Protein AF-A0A6A4HSR9-F1 (afdb_monomer_lite)

Organism: NCBI:txid1447944

Structure (mmCIF, N/CA/C/O backbone):
data_AF-A0A6A4HSR9-F1
#
_entry.id   AF-A0A6A4HSR9-F1
#
loop_
_atom_site.group_PDB
_atom_site.id
_atom_site.type_symbol
_atom_site.label_atom_id
_atom_site.label_alt_id
_atom_site.label_comp_id
_atom_site.label_asym_id
_atom_site.label_entity_id
_atom_site.label_seq_id
_atom_site.pdbx_PDB_ins_code
_atom_site.Cartn_x
_atom_site.Cartn_y
_atom_site.Cartn_z
_atom_site.occupancy
_atom_site.B_iso_or_equiv
_atom_site.auth_seq_id
_atom_site.auth_comp_id
_atom_site.auth_asym_id
_atom_site.auth_atom_id
_atom_site.pdbx_PDB_model_num
ATOM 1 N N . MET A 1 1 ? -27.073 31.170 -5.976 1.00 37.59 1 MET A N 1
ATOM 2 C CA . MET A 1 1 ? -27.919 30.364 -5.068 1.00 37.59 1 MET A CA 1
ATOM 3 C C . MET A 1 1 ? -28.932 29.685 -5.975 1.00 37.59 1 MET A C 1
ATOM 5 O O . MET A 1 1 ? -29.494 30.383 -6.797 1.00 37.59 1 MET A O 1
ATOM 9 N N . ASP A 1 2 ? -29.122 28.380 -6.044 1.00 35.97 2 ASP A N 1
ATOM 10 C CA . ASP A 1 2 ? -28.911 27.299 -5.092 1.00 35.97 2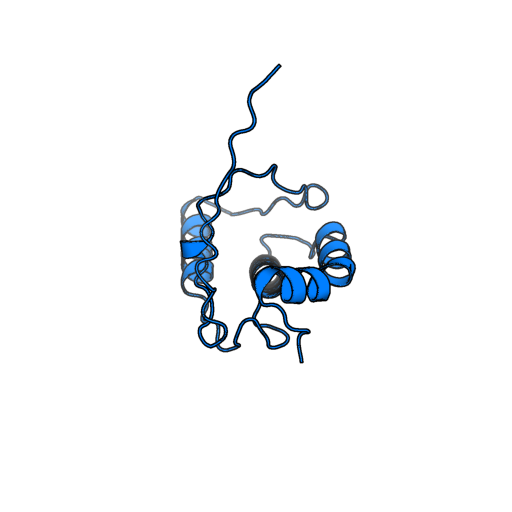 ASP A CA 1
ATOM 11 C C . ASP A 1 2 ? -28.750 26.007 -5.914 1.00 35.97 2 ASP A C 1
ATOM 13 O O . ASP A 1 2 ? -29.378 25.851 -6.962 1.00 35.97 2 ASP A O 1
ATOM 17 N N . GLY A 1 3 ? -27.871 25.109 -5.490 1.00 28.86 3 GLY A N 1
ATOM 18 C CA . GLY A 1 3 ? -27.502 23.918 -6.254 1.00 28.86 3 GLY A CA 1
ATOM 19 C C . GLY A 1 3 ? -27.163 22.750 -5.347 1.00 28.86 3 GLY A C 1
ATOM 20 O O . GLY A 1 3 ? -26.255 21.981 -5.653 1.00 28.86 3 GLY A O 1
ATOM 21 N N . SER A 1 4 ? -27.858 22.639 -4.214 1.00 39.12 4 SER A N 1
ATOM 22 C CA . SER A 1 4 ? -27.709 21.525 -3.280 1.00 39.12 4 SER A CA 1
ATOM 23 C C . SER A 1 4 ? -28.249 20.238 -3.907 1.00 39.12 4 SER A C 1
ATOM 25 O O . SER A 1 4 ? -29.403 19.854 -3.723 1.00 39.12 4 SER A O 1
ATOM 27 N N . ARG A 1 5 ? -27.404 19.545 -4.678 1.00 35.59 5 ARG A N 1
ATOM 28 C CA . ARG A 1 5 ? -27.646 18.147 -5.043 1.00 35.59 5 ARG A CA 1
ATOM 29 C C . ARG A 1 5 ? -27.387 17.304 -3.804 1.00 35.59 5 ARG A C 1
ATOM 31 O O . ARG A 1 5 ? -26.249 16.965 -3.495 1.00 35.59 5 ARG A O 1
ATOM 38 N N . ASN A 1 6 ? -28.466 16.983 -3.099 1.00 32.84 6 ASN A N 1
ATOM 39 C CA . ASN A 1 6 ? -28.483 15.950 -2.076 1.00 32.84 6 ASN A CA 1
ATOM 40 C C . ASN A 1 6 ? -28.072 14.618 -2.714 1.00 32.84 6 ASN A C 1
ATOM 42 O O . ASN A 1 6 ? -28.889 13.902 -3.293 1.00 32.84 6 ASN A O 1
ATOM 46 N N . PHE A 1 7 ? -26.787 14.282 -2.610 1.00 34.16 7 PHE A N 1
ATOM 47 C CA . PHE A 1 7 ? -26.318 12.923 -2.808 1.00 34.16 7 PHE A CA 1
ATOM 48 C C . PHE A 1 7 ? -26.859 12.088 -1.650 1.00 34.16 7 PHE A C 1
ATOM 50 O O . PHE A 1 7 ? -26.213 11.909 -0.619 1.00 34.16 7 PHE A O 1
ATOM 57 N N . HIS A 1 8 ? -28.065 11.549 -1.825 1.00 31.98 8 HIS A N 1
ATOM 58 C CA . HIS A 1 8 ? -28.471 10.345 -1.120 1.00 31.98 8 HIS A CA 1
ATOM 59 C C . HIS A 1 8 ? -27.564 9.212 -1.606 1.00 31.98 8 HIS A C 1
ATOM 61 O O . HIS A 1 8 ? -27.938 8.402 -2.455 1.00 31.98 8 HIS A O 1
ATOM 67 N N . ALA A 1 9 ? -26.345 9.158 -1.066 1.00 36.19 9 ALA A N 1
ATOM 68 C CA . ALA A 1 9 ? -25.603 7.921 -0.987 1.00 36.19 9 ALA A CA 1
ATOM 69 C C . ALA A 1 9 ? -26.521 6.968 -0.222 1.00 36.19 9 ALA A C 1
ATOM 71 O O . ALA A 1 9 ? -26.647 7.053 1.002 1.00 36.19 9 ALA A O 1
ATOM 72 N N . LYS A 1 10 ? -27.245 6.110 -0.955 1.00 34.03 10 LYS A N 1
ATOM 73 C CA . LYS A 1 10 ? -27.838 4.912 -0.375 1.00 34.03 10 LYS A CA 1
ATOM 74 C C . LYS A 1 10 ? -26.700 4.290 0.419 1.00 34.03 10 LYS A C 1
ATOM 76 O O . LYS A 1 10 ? -25.731 3.834 -0.185 1.00 34.03 10 LYS A O 1
ATOM 81 N N . LYS A 1 11 ? -26.794 4.332 1.751 1.00 41.31 11 LYS A N 1
ATOM 82 C CA . LYS A 1 11 ? -25.993 3.498 2.641 1.00 41.31 11 LYS A CA 1
ATOM 83 C C . LYS A 1 11 ? -26.372 2.062 2.288 1.00 41.31 11 LYS A C 1
ATOM 85 O O . LYS A 1 11 ? -27.204 1.457 2.953 1.00 41.31 11 LYS A O 1
ATOM 90 N N . GLN A 1 12 ? -25.855 1.541 1.175 1.00 41.56 12 GLN A N 1
ATOM 91 C CA . GLN A 1 12 ? -25.712 0.110 1.015 1.00 41.56 12 GLN A CA 1
ATOM 92 C C . GLN A 1 12 ? -24.836 -0.262 2.198 1.00 41.56 12 GLN A C 1
ATOM 94 O O . GLN A 1 12 ? -23.674 0.136 2.242 1.00 41.56 12 GLN A O 1
ATOM 99 N N . GLY A 1 13 ? -25.447 -0.852 3.226 1.00 42.53 13 GLY A N 1
ATOM 100 C CA . GLY A 1 13 ? -24.708 -1.337 4.375 1.00 42.53 13 GLY A CA 1
ATOM 101 C C . GLY A 1 13 ? -23.652 -2.275 3.824 1.00 42.53 13 GLY A C 1
ATOM 102 O O . GLY A 1 13 ? -23.994 -3.340 3.310 1.00 42.53 13 GLY A O 1
ATOM 103 N N . LEU A 1 14 ? -22.396 -1.829 3.823 1.00 54.19 14 LEU A N 1
ATOM 104 C CA . LEU A 1 14 ? -21.284 -2.666 3.413 1.00 54.19 14 LEU A CA 1
ATOM 105 C C . LEU A 1 14 ? -21.359 -3.907 4.294 1.00 54.19 14 LEU A C 1
ATOM 107 O O . LEU A 1 14 ? -21.483 -3.800 5.517 1.00 54.19 14 LEU A O 1
ATOM 111 N N . ASN A 1 15 ? -21.392 -5.080 3.668 1.00 58.72 15 ASN A N 1
ATOM 112 C CA . ASN A 1 15 ? -21.503 -6.319 4.411 1.00 58.72 15 ASN A CA 1
ATOM 113 C C . ASN A 1 15 ? -20.199 -6.524 5.186 1.00 58.72 15 ASN A C 1
ATOM 115 O O . ASN A 1 15 ? -19.203 -6.968 4.623 1.00 58.72 15 ASN A O 1
ATOM 119 N N . ILE A 1 16 ? -20.228 -6.211 6.481 1.00 56.72 16 ILE A N 1
ATOM 120 C CA . ILE A 1 16 ? -19.081 -6.297 7.392 1.00 56.72 16 ILE A CA 1
ATOM 121 C C . ILE A 1 16 ? -18.481 -7.708 7.490 1.00 56.72 16 ILE A C 1
ATOM 123 O O . ILE A 1 16 ? -17.368 -7.858 7.977 1.00 56.72 16 ILE A O 1
ATOM 127 N N . GLN A 1 17 ? -19.197 -8.738 7.025 1.00 58.44 17 GLN A N 1
ATOM 128 C CA . GLN A 1 17 ? -18.759 -10.133 7.060 1.00 58.44 17 GLN A CA 1
ATOM 129 C C . GLN A 1 17 ? -18.045 -10.580 5.778 1.00 58.44 17 GLN A C 1
ATOM 131 O O . GLN A 1 17 ? -17.538 -11.699 5.732 1.00 58.44 17 GLN A O 1
ATOM 136 N N . LYS A 1 18 ? -18.015 -9.756 4.720 1.00 59.41 18 LYS A N 1
ATOM 137 C CA . LYS A 1 18 ? -17.355 -10.104 3.455 1.00 59.41 18 LYS A CA 1
ATOM 138 C C . LYS A 1 18 ? -16.216 -9.128 3.145 1.00 59.41 18 LYS A C 1
ATOM 140 O O . LYS A 1 18 ? -16.422 -7.919 3.242 1.00 59.41 18 LYS A O 1
ATOM 145 N N . PRO A 1 19 ? -15.033 -9.626 2.744 1.00 59.97 19 PRO A N 1
ATOM 146 C CA . PRO A 1 19 ? -13.973 -8.778 2.214 1.00 59.97 19 PRO A CA 1
ATOM 147 C C . PRO A 1 19 ? -14.484 -8.018 0.987 1.00 59.97 19 PRO A C 1
ATOM 149 O O . PRO A 1 19 ? -15.104 -8.615 0.102 1.00 59.97 19 PRO A O 1
ATOM 152 N N . LEU A 1 20 ? -14.241 -6.709 0.931 1.00 56.16 20 LEU A N 1
ATOM 153 C CA . LEU A 1 20 ? -14.593 -5.906 -0.239 1.00 56.16 20 LEU A CA 1
ATOM 154 C C . LEU A 1 20 ? -13.607 -6.171 -1.368 1.00 56.16 20 LEU A C 1
ATOM 156 O O . LEU A 1 20 ? -12.393 -6.156 -1.153 1.00 56.16 20 LEU A O 1
ATOM 160 N N . LYS A 1 21 ? -14.117 -6.370 -2.584 1.00 56.66 21 LYS A N 1
ATOM 161 C CA . LYS A 1 21 ? -13.251 -6.574 -3.747 1.00 56.66 21 LYS A CA 1
ATOM 162 C C . LYS A 1 21 ? -12.780 -5.223 -4.295 1.00 56.66 21 LYS A C 1
ATOM 164 O O . LYS A 1 21 ? -13.600 -4.316 -4.435 1.00 56.66 21 LYS A O 1
ATOM 169 N N . PRO A 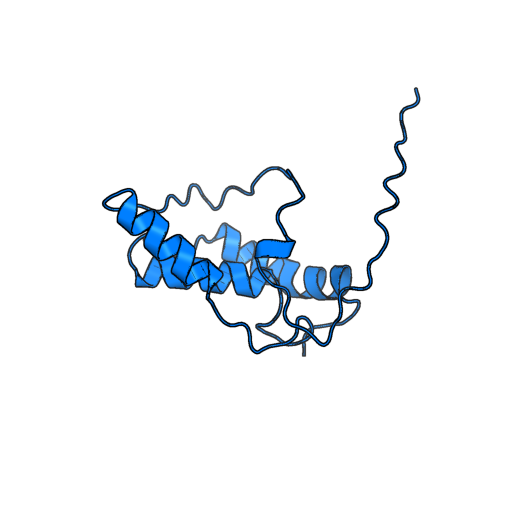1 22 ? -11.506 -5.083 -4.711 1.00 55.22 22 PRO A N 1
ATOM 170 C CA . PRO A 1 22 ? -10.981 -3.847 -5.305 1.00 55.22 22 PRO A CA 1
ATOM 171 C C . PRO A 1 22 ? -11.822 -3.301 -6.475 1.00 55.22 22 PRO A C 1
ATOM 173 O O . PRO A 1 22 ? -11.955 -2.091 -6.650 1.00 55.22 22 PRO A O 1
ATOM 176 N N . SER A 1 23 ? -12.461 -4.189 -7.244 1.00 56.16 23 SER A N 1
ATOM 177 C CA . SER A 1 23 ? -13.356 -3.836 -8.355 1.00 56.16 23 SER A CA 1
ATOM 178 C C . SER A 1 23 ? -14.570 -2.990 -7.947 1.00 56.16 23 SER A C 1
ATOM 180 O O . SER A 1 23 ? -15.130 -2.287 -8.788 1.00 56.16 23 SER A O 1
ATOM 182 N N . GLU A 1 24 ? -14.981 -3.037 -6.678 1.00 55.03 24 GLU A N 1
ATOM 183 C CA . GLU A 1 24 ? -16.171 -2.348 -6.164 1.00 55.03 24 GLU A CA 1
ATOM 184 C C . GLU A 1 24 ? -15.911 -0.867 -5.811 1.00 55.03 24 GLU A C 1
ATOM 186 O O . GLU A 1 24 ? -16.862 -0.111 -5.623 1.00 55.03 24 GLU A O 1
ATOM 191 N N . TYR A 1 25 ? -14.647 -0.414 -5.803 1.00 52.72 25 TYR A N 1
ATOM 192 C CA . TYR A 1 25 ? -14.243 0.957 -5.434 1.00 52.72 25 TYR A CA 1
ATOM 193 C C . TYR A 1 25 ? -14.174 1.954 -6.611 1.00 52.72 25 TYR A C 1
ATOM 195 O O . TYR A 1 25 ? -13.854 3.125 -6.424 1.00 52.72 25 TYR A O 1
ATOM 203 N N . THR A 1 26 ? -14.485 1.533 -7.836 1.00 48.88 26 THR A N 1
ATOM 204 C CA . THR A 1 26 ? -14.155 2.263 -9.082 1.00 48.88 26 THR A CA 1
ATOM 205 C C . THR A 1 26 ? -15.056 3.463 -9.433 1.00 48.88 26 THR A C 1
ATOM 207 O O . THR A 1 26 ? -14.971 3.977 -10.545 1.00 48.88 26 THR A O 1
ATOM 210 N N . LYS A 1 27 ? -15.929 3.938 -8.529 1.00 47.81 27 LYS A N 1
ATOM 211 C CA . LYS A 1 27 ? -16.965 4.947 -8.855 1.00 47.81 27 LYS A CA 1
ATOM 212 C C . LYS A 1 27 ? -16.727 6.383 -8.355 1.00 47.81 27 LYS A C 1
ATOM 214 O O . LYS A 1 27 ? -17.581 7.222 -8.626 1.00 47.81 27 LYS A O 1
ATOM 219 N N . SER A 1 28 ? -15.621 6.699 -7.672 1.00 48.19 28 SER A N 1
ATOM 220 C CA . SER A 1 28 ? -15.335 8.073 -7.205 1.00 48.19 28 SER A CA 1
ATOM 221 C C . SER A 1 28 ? -14.083 8.666 -7.861 1.00 48.19 28 SER A C 1
ATOM 223 O O . SER A 1 28 ? -13.020 8.054 -7.815 1.00 48.19 28 SER A O 1
ATOM 225 N N . TYR A 1 29 ? -14.222 9.862 -8.443 1.00 45.47 29 TYR A N 1
ATOM 226 C CA . TYR A 1 29 ? -13.151 10.692 -9.017 1.00 45.47 29 TYR A CA 1
ATOM 227 C C . TYR A 1 29 ? -12.677 11.754 -8.008 1.00 45.47 29 TYR A C 1
ATOM 229 O O . TYR A 1 29 ? -12.545 12.931 -8.348 1.00 45.47 29 TYR A O 1
ATOM 237 N N . ASP A 1 30 ? -12.478 11.370 -6.747 1.00 53.12 30 ASP A N 1
ATOM 238 C CA . ASP A 1 30 ? -11.821 12.263 -5.792 1.00 53.12 30 ASP A CA 1
ATOM 239 C C . ASP A 1 30 ? -10.393 12.582 -6.280 1.00 53.12 30 ASP A C 1
ATOM 241 O O . ASP A 1 30 ? -9.769 11.738 -6.938 1.00 53.12 30 ASP A O 1
ATOM 245 N N . PRO A 1 31 ? -9.858 13.788 -6.003 1.00 57.59 31 PRO A N 1
ATOM 246 C CA . PRO A 1 31 ? -8.490 14.122 -6.373 1.00 57.59 31 PRO A CA 1
ATOM 247 C C . PRO A 1 31 ? -7.535 13.088 -5.773 1.00 57.59 31 PRO A C 1
ATOM 249 O O . PRO A 1 31 ? -7.535 12.841 -4.565 1.00 57.59 31 PRO A O 1
ATOM 252 N N . LEU A 1 32 ? -6.747 12.458 -6.647 1.00 67.25 32 LEU A N 1
ATOM 253 C CA . LEU A 1 32 ? -5.769 11.453 -6.255 1.00 67.25 32 LEU A CA 1
ATOM 254 C C . LEU A 1 32 ? -4.761 12.084 -5.288 1.00 67.25 32 LEU A C 1
ATOM 256 O O . LEU A 1 32 ? -4.240 13.170 -5.542 1.00 67.25 32 LEU A O 1
ATOM 260 N N . ILE A 1 33 ? -4.499 11.39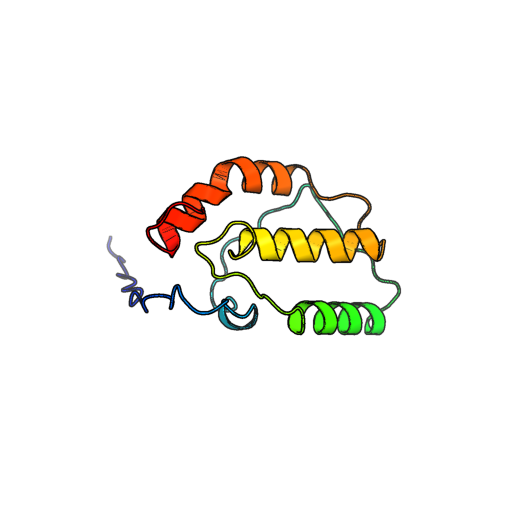7 -4.179 1.00 67.31 33 ILE A N 1
ATOM 261 C CA . ILE A 1 33 ? -3.488 11.812 -3.207 1.00 67.31 33 ILE A CA 1
ATOM 262 C C . ILE A 1 33 ? -2.108 11.631 -3.847 1.00 67.31 33 ILE A C 1
ATOM 264 O O . ILE A 1 33 ? -1.793 10.542 -4.331 1.00 67.31 33 ILE A O 1
ATOM 268 N N . ASP A 1 34 ? -1.282 12.679 -3.821 1.00 75.62 34 ASP A N 1
ATOM 269 C CA . ASP A 1 34 ? 0.133 12.556 -4.168 1.00 75.62 34 ASP A CA 1
ATOM 270 C C . ASP A 1 34 ? 0.881 11.849 -3.032 1.00 75.62 34 ASP A C 1
ATOM 272 O O . ASP A 1 34 ? 0.904 12.314 -1.891 1.00 75.62 34 ASP A O 1
ATOM 276 N N . LEU A 1 35 ? 1.475 10.699 -3.340 1.00 81.56 35 LEU A N 1
ATOM 277 C CA . LEU A 1 35 ? 2.256 9.908 -2.396 1.00 81.56 35 LEU A CA 1
ATOM 278 C C . LEU A 1 35 ? 3.730 10.310 -2.484 1.00 81.56 35 LEU A C 1
ATOM 280 O O . LEU A 1 35 ? 4.568 9.499 -2.868 1.00 81.56 35 LEU A O 1
ATOM 284 N N . ASP A 1 36 ? 4.038 11.570 -2.182 1.00 80.44 36 ASP A N 1
ATOM 285 C CA . ASP A 1 36 ? 5.394 12.142 -2.248 1.00 80.44 36 ASP A CA 1
ATOM 286 C C . ASP A 1 36 ? 6.061 11.999 -3.632 1.00 80.44 36 ASP A C 1
ATOM 288 O O . ASP A 1 36 ? 7.261 11.732 -3.744 1.00 80.44 36 ASP A O 1
ATOM 292 N N . GLY A 1 37 ? 5.291 12.098 -4.718 1.00 74.75 37 GLY A N 1
ATOM 293 C CA . GLY A 1 37 ? 5.804 11.874 -6.066 1.00 74.75 37 GLY A CA 1
ATOM 294 C C . GLY A 1 37 ? 6.242 10.429 -6.328 1.00 74.75 37 GLY A C 1
ATOM 295 O O . GLY A 1 37 ? 7.049 10.199 -7.235 1.00 74.75 37 GLY A O 1
ATOM 296 N N . CYS A 1 38 ? 5.737 9.453 -5.562 1.00 81.12 38 CYS A N 1
ATOM 297 C CA . CYS A 1 38 ? 6.003 8.033 -5.775 1.00 81.12 38 CYS A CA 1
ATOM 298 C C . CYS A 1 38 ? 5.604 7.620 -7.195 1.00 81.12 38 CYS A C 1
ATOM 300 O O . CYS A 1 38 ? 4.431 7.626 -7.572 1.00 81.12 38 CYS A O 1
ATOM 302 N N . LYS A 1 39 ? 6.606 7.247 -7.992 1.00 83.56 39 LYS A N 1
ATOM 303 C CA . LYS A 1 39 ? 6.429 6.761 -9.359 1.00 83.56 39 LYS A CA 1
ATOM 304 C C . LYS A 1 39 ? 6.878 5.316 -9.430 1.00 83.56 39 LYS A C 1
ATOM 306 O O . LYS A 1 39 ? 8.066 5.032 -9.284 1.00 83.56 39 LYS A O 1
ATOM 311 N N . ALA A 1 40 ? 5.930 4.425 -9.695 1.00 86.56 40 ALA A N 1
ATOM 312 C CA . ALA A 1 40 ? 6.244 3.049 -10.033 1.00 86.56 40 ALA A CA 1
ATOM 313 C C . ALA A 1 40 ? 6.886 2.985 -11.426 1.00 86.56 40 ALA A C 1
ATOM 315 O O . ALA A 1 40 ? 6.439 3.655 -12.363 1.00 86.56 40 ALA A O 1
ATOM 316 N N . LYS A 1 41 ? 7.945 2.191 -11.559 1.00 88.06 41 LYS A N 1
ATOM 317 C CA . LYS A 1 41 ? 8.625 1.921 -12.823 1.00 88.06 41 LYS A CA 1
ATOM 318 C C . LYS A 1 41 ? 8.381 0.477 -13.233 1.00 88.06 41 LYS A C 1
ATOM 320 O O . LYS A 1 41 ? 8.573 -0.448 -12.448 1.00 88.06 41 LYS A O 1
ATOM 325 N N . PHE A 1 42 ? 8.006 0.320 -14.492 1.00 90.00 42 PHE A N 1
ATOM 326 C CA . PHE A 1 42 ? 7.819 -0.965 -15.145 1.00 90.00 42 PHE A CA 1
ATOM 327 C C . PHE A 1 42 ? 8.711 -0.991 -16.380 1.00 90.00 42 PHE A C 1
ATOM 329 O O . PHE A 1 42 ? 8.899 0.032 -17.044 1.00 90.00 42 PHE A O 1
ATOM 336 N N . LYS A 1 43 ? 9.278 -2.153 -16.666 1.00 87.38 43 LYS A N 1
ATOM 337 C CA . LYS A 1 43 ? 10.087 -2.444 -17.840 1.00 87.38 43 LYS A CA 1
ATOM 338 C C . LYS A 1 43 ? 9.293 -2.208 -19.119 1.00 87.38 43 LYS A C 1
ATOM 340 O O . LYS A 1 43 ? 9.813 -1.609 -20.056 1.00 87.38 43 LYS A O 1
ATOM 345 N N . ASP A 1 44 ? 8.054 -2.686 -19.155 1.00 86.94 44 ASP A N 1
ATOM 346 C CA . ASP A 1 44 ? 7.170 -2.585 -20.309 1.00 86.94 44 ASP A CA 1
ATOM 347 C C . ASP A 1 44 ? 5.689 -2.673 -19.905 1.00 86.94 44 ASP A C 1
ATOM 349 O O . ASP A 1 44 ? 5.326 -2.820 -18.733 1.00 86.94 44 ASP A O 1
ATOM 353 N N . ARG A 1 45 ? 4.812 -2.542 -20.905 1.00 88.50 45 ARG A N 1
ATOM 354 C CA . ARG A 1 45 ? 3.364 -2.602 -20.704 1.00 88.50 45 ARG A CA 1
ATOM 355 C C . ARG A 1 45 ? 2.888 -3.982 -20.242 1.00 88.50 45 ARG A C 1
ATOM 357 O O . ARG A 1 45 ? 1.945 -4.048 -19.460 1.00 88.50 45 ARG A O 1
ATOM 364 N N . ALA A 1 46 ? 3.531 -5.055 -20.699 1.00 91.88 46 ALA A N 1
ATOM 365 C CA . ALA A 1 46 ? 3.142 -6.414 -20.342 1.00 91.88 46 ALA A CA 1
ATOM 366 C C . ALA A 1 46 ? 3.429 -6.700 -18.861 1.00 91.88 46 ALA A C 1
ATOM 368 O O . ALA A 1 46 ? 2.617 -7.332 -18.189 1.00 91.88 46 ALA A O 1
ATOM 369 N N . GLU A 1 47 ? 4.538 -6.186 -18.330 1.00 90.25 47 GLU A N 1
ATOM 370 C CA . GLU A 1 47 ? 4.846 -6.246 -16.902 1.00 90.25 47 GLU A CA 1
ATOM 371 C C . GLU A 1 47 ? 3.820 -5.467 -16.071 1.00 90.25 47 GLU A C 1
ATOM 373 O O . GLU A 1 47 ? 3.310 -5.998 -15.086 1.00 90.25 47 GLU A O 1
ATOM 378 N N . LEU A 1 48 ? 3.453 -4.251 -16.494 1.00 87.56 48 LEU A N 1
ATOM 379 C CA . LEU A 1 48 ? 2.400 -3.477 -15.832 1.00 87.56 48 LEU A CA 1
ATOM 380 C C . LEU A 1 48 ? 1.067 -4.241 -15.802 1.00 87.56 48 LEU A C 1
ATOM 382 O O . LEU A 1 48 ? 0.425 -4.313 -14.755 1.00 87.56 48 LEU A O 1
ATOM 386 N N . ASP A 1 49 ? 0.649 -4.812 -16.933 1.00 86.62 49 ASP A N 1
ATOM 387 C CA . ASP A 1 49 ? -0.611 -5.554 -17.021 1.00 86.62 49 ASP A CA 1
ATOM 388 C C . ASP A 1 49 ? -0.566 -6.834 -16.164 1.00 86.62 49 ASP A C 1
ATOM 390 O O . ASP A 1 49 ? -1.556 -7.160 -15.508 1.00 86.62 49 ASP A O 1
ATOM 394 N N . LYS A 1 50 ? 0.585 -7.520 -16.095 1.00 90.75 50 LYS A N 1
ATOM 395 C CA . LYS A 1 50 ? 0.799 -8.672 -15.205 1.00 90.75 50 LYS A CA 1
ATOM 396 C C . LYS A 1 50 ? 0.647 -8.278 -13.737 1.00 90.75 50 LYS A C 1
ATOM 398 O O . LYS A 1 50 ? -0.158 -8.884 -13.034 1.00 90.75 50 LYS A O 1
ATOM 403 N N . VAL A 1 51 ? 1.363 -7.243 -13.295 1.00 88.06 51 VAL A N 1
ATOM 404 C CA . VAL A 1 51 ? 1.270 -6.729 -11.918 1.00 88.06 51 VAL A CA 1
ATOM 405 C C . VAL A 1 51 ? -0.168 -6.320 -11.604 1.00 88.06 51 VAL A C 1
ATOM 407 O O . VAL A 1 51 ? -0.687 -6.634 -10.540 1.00 88.06 51 VAL A O 1
ATOM 410 N N . TYR A 1 52 ? -0.862 -5.680 -12.545 1.00 87.06 52 TYR A N 1
ATOM 411 C CA . TYR A 1 52 ? -2.260 -5.308 -12.361 1.00 87.06 52 TYR A CA 1
ATOM 412 C C . TYR A 1 52 ? -3.187 -6.519 -12.154 1.00 87.06 52 TYR A C 1
ATOM 414 O O . TYR A 1 52 ? -4.072 -6.456 -11.299 1.00 87.06 52 TYR A O 1
ATOM 422 N N . GLN A 1 53 ? -2.997 -7.621 -12.891 1.00 85.75 53 GLN A N 1
ATOM 423 C CA . GLN A 1 53 ? -3.774 -8.844 -12.643 1.00 85.75 53 GLN A CA 1
ATOM 424 C C . GLN A 1 53 ? -3.442 -9.461 -11.282 1.00 85.75 53 GLN A C 1
ATOM 426 O O . GLN A 1 53 ? -4.361 -9.792 -10.543 1.00 85.75 53 GLN A O 1
ATOM 431 N N . GLU A 1 54 ? -2.163 -9.528 -10.900 1.00 87.69 54 GLU A N 1
ATOM 432 C CA . GLU A 1 54 ? -1.752 -10.034 -9.580 1.00 87.69 54 GLU A CA 1
ATOM 433 C C . GLU A 1 54 ? -2.419 -9.255 -8.436 1.00 87.69 54 GLU A C 1
ATOM 435 O O . GLU A 1 54 ? -2.919 -9.849 -7.481 1.00 87.69 54 GLU A O 1
ATOM 440 N N . LEU A 1 55 ? -2.491 -7.9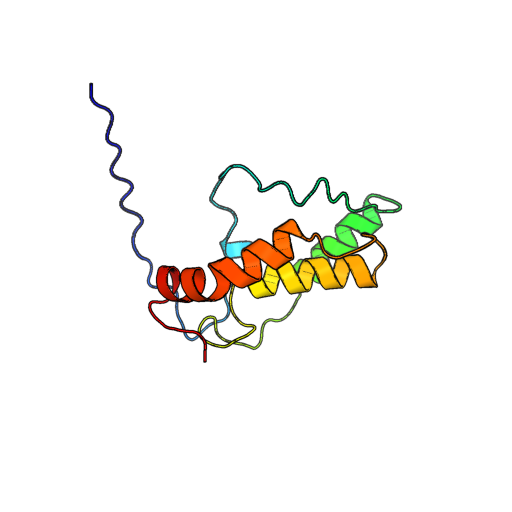25 -8.553 1.00 85.44 55 LEU A N 1
ATOM 441 C CA . LEU A 1 55 ? -3.161 -7.074 -7.568 1.00 85.44 55 LEU A CA 1
ATOM 442 C C . LEU A 1 55 ? -4.678 -7.306 -7.527 1.00 85.44 55 LEU A C 1
ATOM 444 O O . LEU A 1 55 ? -5.271 -7.289 -6.449 1.00 85.44 55 LEU A O 1
ATOM 448 N N . LYS A 1 56 ? -5.317 -7.541 -8.680 1.00 81.25 56 LYS A N 1
ATOM 449 C CA . LYS A 1 56 ? -6.753 -7.857 -8.753 1.00 81.25 56 LYS A CA 1
ATOM 450 C C . LYS A 1 56 ? -7.096 -9.218 -8.159 1.00 81.25 56 LYS A C 1
ATOM 452 O O . LYS A 1 56 ? -8.166 -9.356 -7.567 1.00 81.25 56 LYS A O 1
ATOM 457 N N . ASP A 1 57 ? -6.210 -10.190 -8.334 1.00 82.44 57 ASP A N 1
ATOM 458 C CA . ASP A 1 57 ? -6.391 -11.564 -7.869 1.00 82.44 57 ASP A CA 1
ATOM 459 C C . ASP A 1 57 ? -5.931 -11.759 -6.416 1.00 82.44 57 ASP A C 1
ATOM 461 O O . ASP A 1 57 ? -6.091 -12.845 -5.849 1.00 82.44 57 ASP A O 1
ATOM 465 N N . MET A 1 58 ? -5.403 -10.703 -5.785 1.00 81.25 58 MET A N 1
ATOM 466 C CA . MET A 1 58 ? -5.006 -10.705 -4.383 1.00 81.25 58 MET A CA 1
ATOM 467 C C . MET A 1 58 ? -6.192 -11.095 -3.492 1.00 81.25 58 MET A C 1
ATOM 469 O O . MET A 1 58 ? -7.199 -10.391 -3.398 1.00 81.25 58 MET A O 1
ATOM 473 N N . GLN A 1 59 ? -6.061 -12.234 -2.814 1.00 78.31 59 GLN A N 1
ATOM 474 C CA . GLN A 1 59 ? -7.098 -12.767 -1.937 1.00 78.31 59 GLN A CA 1
ATOM 475 C C . GLN A 1 59 ? -7.065 -12.072 -0.578 1.00 78.31 59 GLN A C 1
ATOM 477 O O . GLN A 1 59 ? -6.049 -12.072 0.115 1.00 78.31 59 GLN A O 1
ATOM 482 N N . TRP A 1 60 ? -8.209 -11.526 -0.179 1.00 76.19 60 TRP A N 1
ATOM 483 C CA . TRP A 1 60 ? -8.401 -10.912 1.129 1.00 76.19 60 TRP A CA 1
ATOM 484 C C . TRP A 1 60 ? -9.157 -11.871 2.031 1.00 76.19 60 TRP A C 1
ATOM 486 O O . TRP A 1 60 ? -10.302 -12.216 1.757 1.00 76.19 60 TRP A O 1
ATOM 496 N N . THR A 1 61 ? -8.507 -12.324 3.100 1.00 71.88 61 THR A N 1
ATOM 497 C CA . THR A 1 61 ? -9.084 -13.295 4.045 1.00 71.88 61 THR A CA 1
ATOM 498 C C . THR A 1 61 ? -9.681 -12.639 5.284 1.00 71.88 61 THR A C 1
ATOM 500 O O . THR A 1 61 ? -10.486 -13.258 5.975 1.00 71.88 61 THR A O 1
ATOM 503 N N . LYS A 1 62 ? -9.304 -11.389 5.566 1.00 78.50 62 LYS A N 1
ATOM 504 C CA . LYS A 1 62 ? -9.760 -10.639 6.735 1.00 78.50 62 LYS A CA 1
ATOM 505 C C . LYS A 1 62 ? -10.978 -9.793 6.405 1.00 78.50 62 LYS A C 1
ATOM 507 O O . LYS A 1 62 ? -11.063 -9.187 5.337 1.00 78.50 62 LYS A O 1
ATOM 512 N N . THR A 1 63 ? -11.917 -9.736 7.340 1.00 73.88 63 THR A N 1
ATOM 513 C CA . THR A 1 63 ? -13.096 -8.876 7.216 1.00 73.88 63 THR A CA 1
ATOM 514 C C . THR A 1 63 ? -12.717 -7.413 7.447 1.00 73.88 63 THR A C 1
ATOM 516 O O . THR A 1 63 ? -11.800 -7.159 8.229 1.00 73.88 63 THR A O 1
ATOM 519 N N . PRO A 1 64 ? -13.458 -6.435 6.904 1.00 69.06 64 PRO A N 1
ATOM 520 C CA . PRO A 1 64 ? -13.107 -5.020 7.047 1.00 69.06 64 PRO A CA 1
ATOM 521 C C . PRO A 1 64 ? -13.058 -4.460 8.473 1.00 69.06 64 PRO A C 1
ATOM 523 O O . PRO A 1 64 ? -12.512 -3.383 8.703 1.00 69.06 64 PRO A O 1
ATOM 526 N N . THR A 1 65 ? -13.615 -5.193 9.433 1.00 70.38 65 THR A N 1
ATOM 527 C CA . THR A 1 65 ? -13.613 -4.868 10.862 1.00 70.38 65 THR A CA 1
ATOM 528 C C . THR A 1 65 ? -12.393 -5.419 11.610 1.00 70.38 65 THR A C 1
ATOM 530 O O . THR A 1 65 ? -12.215 -5.116 12.784 1.00 70.38 65 THR A O 1
ATOM 533 N N . GLN A 1 66 ? -11.560 -6.237 10.962 1.00 77.31 66 GLN A N 1
ATOM 534 C CA . GLN A 1 66 ? -10.329 -6.795 11.525 1.00 77.31 66 GLN A CA 1
ATOM 535 C C . GLN A 1 66 ? -9.124 -5.979 11.068 1.00 77.31 66 GLN A C 1
ATOM 537 O O . GLN A 1 66 ? -9.096 -5.472 9.942 1.00 77.31 66 GLN A O 1
ATOM 542 N N . LYS A 1 67 ? -8.082 -5.895 11.904 1.00 76.75 67 LYS A N 1
ATOM 543 C CA . LYS A 1 67 ? -6.815 -5.296 11.467 1.00 76.75 67 LYS A CA 1
ATOM 544 C C . LYS A 1 67 ? -6.226 -6.061 10.272 1.00 76.75 67 LYS A C 1
ATOM 546 O O . LYS A 1 67 ? -5.948 -7.259 10.401 1.00 76.75 67 LYS A O 1
ATOM 551 N N . GLY A 1 68 ? -5.979 -5.404 9.139 1.00 76.62 68 GLY A N 1
ATOM 552 C CA . GLY A 1 68 ? -5.564 -6.082 7.906 1.00 76.62 68 GLY A CA 1
ATOM 553 C C . GLY A 1 68 ? -6.700 -6.387 6.929 1.00 76.62 68 GLY A C 1
ATOM 554 O O . GLY A 1 68 ? -6.476 -7.184 6.026 1.00 76.62 68 GLY A O 1
ATOM 555 N N . GLY A 1 69 ? -7.914 -5.874 7.148 1.00 74.25 69 GLY A N 1
ATOM 556 C CA . GLY A 1 69 ? -9.101 -6.192 6.346 1.00 74.25 69 GLY A CA 1
ATOM 557 C C . GLY A 1 69 ? -9.746 -5.005 5.628 1.00 74.25 69 GLY A C 1
ATOM 558 O O . GLY A 1 69 ? -10.686 -5.208 4.858 1.00 74.25 69 GLY A O 1
ATOM 559 N N . ASN A 1 70 ? -9.289 -3.772 5.868 1.00 78.50 70 ASN A N 1
ATOM 560 C CA . ASN A 1 70 ? -9.892 -2.573 5.289 1.00 78.50 70 ASN A CA 1
ATOM 561 C C . ASN A 1 70 ? -9.169 -2.107 4.008 1.00 78.50 70 ASN A C 1
ATOM 563 O O . ASN A 1 70 ? -8.160 -2.662 3.579 1.00 78.50 70 ASN A O 1
ATOM 567 N N . CYS A 1 71 ? -9.698 -1.063 3.364 1.00 78.75 71 CYS A N 1
ATOM 568 C CA . CYS A 1 71 ? -9.142 -0.555 2.108 1.00 78.75 71 CYS A CA 1
ATOM 569 C C . CYS A 1 71 ? -7.732 0.048 2.244 1.00 78.75 71 CYS A C 1
ATOM 571 O O . CYS A 1 71 ? -6.976 0.031 1.276 1.00 78.75 71 CYS A O 1
ATOM 573 N N . MET A 1 72 ? -7.354 0.569 3.414 1.00 85.19 72 MET A N 1
ATOM 574 C CA . MET A 1 72 ? -6.006 1.094 3.643 1.00 85.19 72 MET A CA 1
ATOM 575 C C . MET A 1 72 ? -4.986 -0.037 3.708 1.00 85.19 72 MET A C 1
ATOM 577 O O . MET A 1 72 ? -3.903 0.093 3.143 1.00 85.19 72 MET A O 1
ATOM 581 N N . ASP A 1 73 ? -5.351 -1.168 4.315 1.00 86.44 73 ASP A N 1
ATOM 582 C CA . ASP A 1 73 ? -4.520 -2.368 4.288 1.00 86.44 73 ASP A CA 1
ATOM 583 C C . ASP A 1 73 ? -4.312 -2.860 2.838 1.00 86.44 73 ASP A C 1
ATOM 585 O O . ASP A 1 73 ? -3.231 -3.337 2.496 1.00 86.44 73 ASP A O 1
ATOM 589 N N . TYR A 1 74 ? -5.318 -2.719 1.960 1.00 84.56 74 TYR A N 1
ATOM 590 C CA . TYR A 1 74 ? -5.181 -3.062 0.536 1.00 84.56 74 TYR A CA 1
ATOM 591 C C . TYR A 1 74 ? -4.151 -2.186 -0.160 1.00 84.56 74 TYR A C 1
ATOM 593 O O . TYR A 1 74 ? -3.259 -2.700 -0.834 1.00 84.56 74 TYR A O 1
ATOM 601 N N . VAL A 1 75 ? -4.209 -0.871 0.052 1.00 87.19 75 VAL A N 1
ATOM 602 C CA . VAL A 1 75 ? -3.196 0.041 -0.492 1.00 87.19 75 VAL A CA 1
ATOM 603 C C . VAL A 1 75 ? -1.809 -0.291 0.069 1.00 87.19 75 VAL A C 1
ATOM 605 O O . VAL A 1 75 ? -0.839 -0.307 -0.686 1.00 87.19 75 VAL A O 1
ATOM 608 N N . GLN A 1 76 ? -1.703 -0.641 1.355 1.00 89.88 76 GLN A N 1
ATOM 609 C CA . GLN A 1 76 ? -0.440 -1.076 1.953 1.00 89.88 76 GLN A CA 1
ATOM 610 C C . GLN A 1 76 ? 0.095 -2.359 1.300 1.00 89.88 76 GLN A C 1
ATOM 612 O O . GLN A 1 76 ? 1.286 -2.441 0.998 1.00 89.88 76 GLN A O 1
ATOM 617 N N . ALA A 1 77 ? -0.770 -3.346 1.051 1.00 89.06 77 ALA A N 1
ATOM 618 C CA . ALA A 1 77 ? -0.405 -4.593 0.385 1.00 89.06 77 ALA A CA 1
ATOM 619 C C . ALA A 1 77 ? 0.048 -4.356 -1.064 1.00 89.06 77 ALA A C 1
ATOM 621 O O . ALA A 1 77 ? 1.056 -4.918 -1.484 1.00 89.06 77 ALA A O 1
ATOM 622 N N . VAL A 1 78 ? -0.631 -3.468 -1.797 1.00 89.50 78 VAL A N 1
ATOM 623 C CA . VAL A 1 78 ? -0.237 -3.044 -3.150 1.00 89.50 78 VAL A CA 1
ATOM 624 C C . VAL A 1 78 ? 1.145 -2.389 -3.132 1.00 89.50 78 VAL A C 1
ATOM 626 O O . VAL A 1 78 ? 2.016 -2.777 -3.905 1.00 89.50 78 VAL A O 1
ATOM 629 N N . LEU A 1 79 ? 1.380 -1.423 -2.238 1.00 91.25 79 LEU A N 1
ATOM 630 C CA . LEU A 1 79 ? 2.673 -0.738 -2.128 1.00 91.25 79 LEU A CA 1
ATOM 631 C C . LEU A 1 79 ? 3.796 -1.708 -1.756 1.00 91.25 79 LEU A C 1
ATOM 633 O O . LEU A 1 79 ? 4.893 -1.612 -2.303 1.00 91.25 79 LEU A O 1
ATOM 637 N N . LYS A 1 80 ? 3.520 -2.677 -0.879 1.00 91.88 80 LYS A N 1
ATOM 638 C CA . LYS A 1 80 ? 4.473 -3.734 -0.544 1.00 91.88 80 LYS A CA 1
ATOM 639 C C . LYS A 1 80 ? 4.772 -4.636 -1.743 1.00 91.88 80 LYS A C 1
ATOM 641 O O . LYS A 1 80 ? 5.939 -4.874 -2.021 1.00 91.88 80 LYS A O 1
ATOM 646 N N . HIS A 1 81 ? 3.754 -5.060 -2.494 1.00 91.25 81 HIS A N 1
ATOM 647 C CA . HIS A 1 81 ? 3.935 -5.855 -3.717 1.00 91.25 81 HIS A CA 1
ATOM 648 C C . HIS A 1 81 ? 4.795 -5.119 -4.750 1.00 91.25 81 HIS A C 1
ATOM 650 O O . HIS A 1 81 ? 5.719 -5.690 -5.325 1.00 91.25 81 HIS A O 1
ATOM 656 N N . LEU A 1 82 ? 4.545 -3.820 -4.940 1.00 92.06 82 LEU A N 1
ATOM 657 C CA . LEU A 1 82 ? 5.346 -2.977 -5.827 1.00 92.06 82 LEU A CA 1
ATOM 658 C C . LEU A 1 82 ? 6.788 -2.810 -5.330 1.00 92.06 82 LEU A C 1
ATOM 660 O O . LEU A 1 82 ? 7.703 -2.747 -6.150 1.00 92.06 82 LEU A O 1
ATOM 664 N N . LEU A 1 83 ? 7.007 -2.727 -4.017 1.00 92.94 83 LEU A N 1
ATOM 665 C CA . LEU A 1 83 ? 8.345 -2.644 -3.431 1.00 92.94 83 LEU A CA 1
ATOM 666 C C . LEU A 1 83 ? 9.112 -3.960 -3.606 1.00 92.94 83 LEU A C 1
ATOM 668 O O . LEU A 1 83 ? 10.254 -3.944 -4.063 1.00 92.94 83 LEU A O 1
ATOM 672 N N . ASP A 1 84 ? 8.475 -5.089 -3.298 1.00 93.56 84 ASP A N 1
ATOM 673 C CA . ASP A 1 84 ? 9.060 -6.429 -3.416 1.00 93.56 84 ASP A CA 1
ATOM 674 C C . ASP A 1 84 ? 9.400 -6.748 -4.886 1.00 93.56 84 ASP A C 1
ATOM 676 O O . ASP A 1 84 ? 10.461 -7.304 -5.183 1.00 93.56 84 ASP A O 1
ATOM 680 N N . GLY A 1 85 ? 8.555 -6.297 -5.821 1.00 91.56 85 GLY A N 1
ATOM 681 C CA . GLY A 1 85 ? 8.804 -6.329 -7.267 1.00 91.56 85 GLY A CA 1
ATOM 682 C C . GLY A 1 85 ? 9.813 -5.290 -7.776 1.00 91.56 85 GLY A C 1
ATOM 683 O O . GLY A 1 85 ? 10.093 -5.250 -8.971 1.00 91.56 85 GLY A O 1
ATOM 684 N N . LYS A 1 86 ? 10.382 -4.446 -6.900 1.00 92.62 86 LYS A N 1
ATOM 685 C CA . LYS A 1 86 ? 11.308 -3.340 -7.231 1.00 92.62 86 LYS A CA 1
ATOM 686 C C . LYS A 1 86 ? 10.735 -2.308 -8.211 1.00 92.62 86 LYS A C 1
ATOM 688 O O . LYS A 1 86 ? 11.488 -1.579 -8.859 1.00 92.62 86 LYS A O 1
ATOM 693 N N . HIS A 1 87 ? 9.412 -2.209 -8.296 1.00 90.56 87 HIS A N 1
ATOM 694 C CA . HIS A 1 87 ? 8.717 -1.187 -9.076 1.00 90.56 87 HIS A CA 1
ATOM 695 C C . HIS A 1 87 ? 8.756 0.174 -8.380 1.00 90.56 87 HIS A C 1
ATOM 697 O O . HIS A 1 87 ? 8.749 1.205 -9.049 1.00 90.56 87 HIS A O 1
ATOM 703 N N . ILE A 1 88 ? 8.843 0.191 -7.050 1.00 91.69 88 ILE A N 1
ATOM 704 C CA . ILE A 1 88 ? 9.102 1.388 -6.241 1.00 91.69 88 ILE A CA 1
ATOM 705 C C . ILE A 1 88 ? 10.327 1.159 -5.352 1.00 91.69 88 ILE A C 1
ATOM 707 O O . ILE A 1 88 ? 10.700 0.022 -5.073 1.00 91.69 88 ILE A O 1
ATOM 711 N N . THR A 1 89 ? 10.967 2.238 -4.902 1.00 91.25 89 THR A N 1
ATOM 712 C CA . THR A 1 89 ? 12.176 2.167 -4.061 1.00 91.25 89 THR A CA 1
ATOM 713 C C . THR A 1 89 ? 11.873 2.080 -2.569 1.00 91.25 89 THR A C 1
ATOM 715 O O . THR A 1 89 ? 12.699 1.603 -1.798 1.00 91.25 89 THR A O 1
ATOM 718 N N . SER A 1 90 ? 10.711 2.576 -2.152 1.00 92.19 90 SER A N 1
ATOM 719 C CA . SER A 1 90 ? 10.263 2.598 -0.762 1.00 92.19 90 SER A CA 1
ATOM 720 C C . SER A 1 90 ? 8.751 2.800 -0.698 1.00 92.19 90 SER A C 1
ATOM 722 O O . SER A 1 90 ? 8.145 3.326 -1.633 1.00 92.19 90 SER A O 1
ATOM 724 N N . ILE A 1 91 ? 8.144 2.409 0.425 1.00 90.81 91 ILE A N 1
ATOM 725 C CA . ILE A 1 91 ? 6.768 2.801 0.742 1.00 90.81 91 ILE A CA 1
ATOM 726 C C . ILE A 1 91 ? 6.769 4.311 1.059 1.00 90.81 91 ILE A C 1
ATOM 728 O O . ILE A 1 91 ? 7.568 4.735 1.900 1.00 90.81 91 ILE A O 1
ATOM 732 N N . PRO A 1 92 ? 5.916 5.127 0.410 1.00 91.12 92 PRO A N 1
ATOM 733 C CA . PRO A 1 92 ? 5.889 6.576 0.617 1.00 91.12 92 PRO A CA 1
ATOM 734 C C . PRO A 1 92 ? 5.539 6.964 2.053 1.00 91.12 92 PRO A C 1
ATOM 736 O O . PRO A 1 92 ? 4.618 6.398 2.648 1.00 91.12 92 PRO A O 1
ATOM 739 N N . GLN A 1 93 ? 6.228 7.968 2.599 1.00 90.44 93 GLN A N 1
ATOM 740 C CA . GLN A 1 93 ? 5.981 8.427 3.968 1.00 90.44 93 GLN A CA 1
ATOM 741 C C . GLN A 1 93 ? 4.600 9.066 4.113 1.00 90.44 93 GLN A C 1
ATOM 743 O O . GLN A 1 93 ? 3.947 8.854 5.135 1.00 90.44 93 GLN A O 1
ATOM 748 N N . ALA A 1 94 ? 4.116 9.772 3.088 1.00 88.56 94 ALA A N 1
ATOM 749 C CA . ALA A 1 94 ? 2.757 10.298 3.040 1.00 88.56 94 ALA A CA 1
ATOM 750 C C . ALA A 1 94 ? 1.712 9.196 3.237 1.00 88.56 94 ALA A C 1
ATOM 752 O O . ALA A 1 94 ? 0.762 9.388 3.996 1.00 88.56 94 ALA A O 1
ATOM 753 N N . PHE A 1 95 ? 1.903 8.023 2.619 1.00 90.50 95 PHE A N 1
ATOM 754 C CA . PHE A 1 95 ? 1.002 6.893 2.838 1.00 90.50 95 PHE A CA 1
ATOM 755 C C . PHE A 1 95 ? 1.087 6.384 4.277 1.00 90.50 95 PHE A C 1
ATOM 757 O O . PHE A 1 95 ? 0.050 6.225 4.912 1.00 90.50 95 PHE A O 1
ATOM 764 N N . THR A 1 96 ? 2.293 6.169 4.809 1.00 89.19 96 THR A N 1
ATOM 765 C CA . THR A 1 96 ? 2.483 5.696 6.191 1.00 89.19 96 THR A CA 1
ATOM 766 C C . THR A 1 96 ? 1.817 6.632 7.199 1.00 89.19 96 THR A C 1
ATOM 768 O O . THR A 1 96 ? 1.064 6.183 8.056 1.00 89.19 96 THR A O 1
ATOM 771 N N . LYS A 1 97 ? 2.001 7.947 7.044 1.00 90.44 97 LYS A N 1
ATOM 772 C CA . LYS A 1 97 ? 1.361 8.950 7.900 1.00 90.44 97 LYS A CA 1
ATOM 773 C C . LYS A 1 97 ? -0.163 8.913 7.781 1.00 90.44 97 LYS A C 1
ATOM 775 O O . LYS A 1 97 ? -0.860 8.916 8.792 1.00 90.44 97 LYS A O 1
ATOM 780 N N . LEU A 1 98 ? -0.689 8.848 6.556 1.00 88.88 98 LEU A N 1
ATOM 781 C CA . LEU A 1 98 ? -2.130 8.737 6.330 1.00 88.88 98 LEU A CA 1
ATO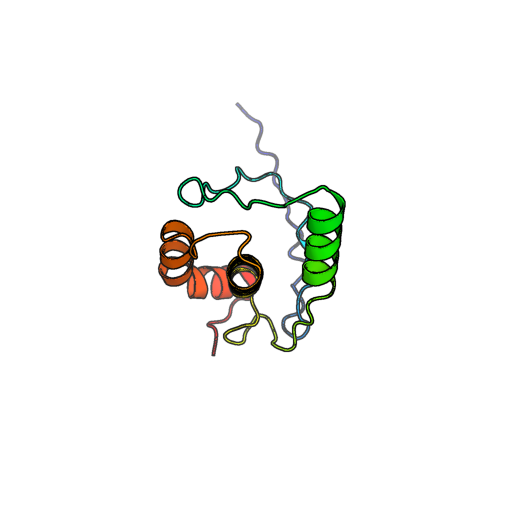M 782 C C . LEU A 1 98 ? -2.701 7.474 6.962 1.00 88.88 98 LEU A C 1
ATOM 784 O O . LEU A 1 98 ? -3.780 7.540 7.550 1.00 88.88 98 LEU A O 1
ATOM 788 N N . TYR A 1 99 ? -1.988 6.358 6.834 1.00 89.25 99 TYR A N 1
ATOM 789 C CA . TYR A 1 99 ? -2.325 5.086 7.445 1.00 89.25 99 TYR A CA 1
ATOM 790 C C . TYR A 1 99 ? -2.441 5.245 8.958 1.00 89.25 99 TYR A C 1
ATOM 792 O O . TYR A 1 99 ? -3.531 5.069 9.495 1.00 89.25 99 TYR A O 1
ATOM 800 N N . ASP A 1 100 ? -1.392 5.700 9.633 1.00 88.06 100 ASP A N 1
ATOM 801 C CA . ASP A 1 100 ? -1.389 5.837 11.092 1.00 88.06 100 ASP A CA 1
ATOM 802 C C . ASP A 1 100 ? -2.472 6.807 11.601 1.00 88.06 100 ASP A C 1
ATOM 804 O O . ASP A 1 100 ? -3.142 6.541 12.599 1.00 88.06 100 ASP A O 1
ATOM 808 N N . GLU A 1 101 ? -2.711 7.914 10.893 1.00 88.62 101 GLU A N 1
ATOM 809 C CA . GLU A 1 101 ? -3.671 8.942 11.313 1.00 88.62 101 GLU A CA 1
ATOM 810 C C . GLU A 1 101 ? -5.138 8.594 11.032 1.00 88.62 101 GLU A C 1
ATOM 812 O O . GLU A 1 101 ? -6.038 9.136 11.693 1.00 88.62 101 GLU A O 1
ATOM 817 N N . ASN A 1 102 ? -5.408 7.773 10.012 1.00 86.06 102 ASN A 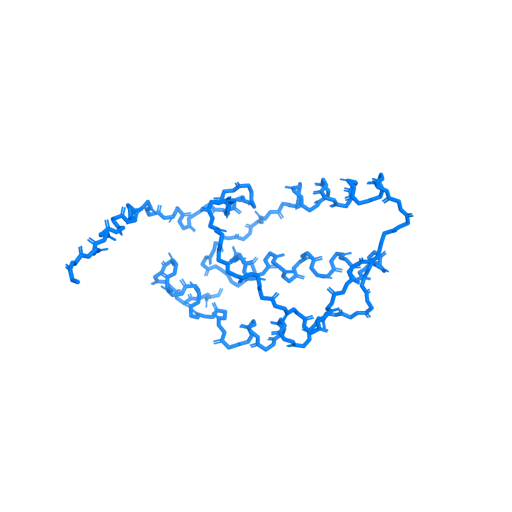N 1
ATOM 818 C CA . ASN A 1 102 ? -6.762 7.578 9.486 1.00 86.06 102 ASN A CA 1
ATOM 819 C C . ASN A 1 102 ? -7.250 6.136 9.515 1.00 86.06 102 ASN A C 1
ATOM 821 O O . ASN A 1 102 ? -8.448 5.941 9.328 1.00 86.06 102 ASN A O 1
ATOM 825 N N . TYR A 1 103 ? -6.401 5.151 9.803 1.00 84.25 103 TYR A N 1
ATOM 826 C CA . TYR A 1 103 ? -6.788 3.741 9.797 1.00 84.25 103 TYR A CA 1
ATOM 827 C C . TYR A 1 103 ? -8.049 3.466 10.631 1.00 84.25 103 TYR A C 1
ATOM 829 O O . TYR A 1 103 ? -9.052 2.956 10.125 1.00 84.25 103 TYR A O 1
ATOM 837 N N . GLU A 1 104 ? -8.049 3.888 11.898 1.00 82.50 104 GLU A N 1
ATOM 838 C CA . GLU A 1 104 ? -9.212 3.730 12.778 1.00 82.50 104 GLU A CA 1
ATOM 839 C C . GLU A 1 104 ? -10.400 4.594 12.342 1.00 82.50 104 GLU A C 1
ATOM 841 O O . GLU A 1 104 ? -11.552 4.166 12.435 1.00 82.50 104 GLU A O 1
ATOM 846 N N . LYS A 1 105 ? -10.137 5.804 11.832 1.00 82.19 105 LYS A N 1
ATOM 847 C CA . LYS A 1 105 ? -11.183 6.736 11.383 1.00 82.19 105 LYS A CA 1
ATOM 848 C C . LYS A 1 105 ? -11.932 6.187 10.176 1.00 82.19 105 LYS A C 1
ATOM 850 O O . LYS A 1 105 ? -13.149 6.330 10.104 1.00 82.19 105 LYS A O 1
ATOM 855 N N . VAL A 1 106 ? -11.226 5.552 9.242 1.00 75.75 106 VAL A N 1
ATOM 856 C CA . VAL A 1 106 ? -11.812 4.900 8.068 1.00 75.75 106 VAL A CA 1
ATOM 857 C C . VAL A 1 106 ? -12.655 3.711 8.506 1.00 75.75 106 VAL A C 1
ATOM 859 O O . VAL A 1 106 ? -13.812 3.623 8.103 1.00 75.75 106 VAL A O 1
ATOM 862 N N . ALA A 1 107 ? -12.138 2.851 9.386 1.00 74.44 107 ALA A N 1
ATOM 863 C CA . ALA A 1 107 ? -12.903 1.720 9.903 1.00 74.44 107 ALA A CA 1
ATOM 864 C C . ALA A 1 107 ? -14.199 2.163 10.607 1.00 74.44 107 ALA A C 1
ATOM 866 O O . ALA A 1 107 ? -15.279 1.654 10.301 1.00 74.44 107 ALA A O 1
ATOM 867 N N . LEU A 1 108 ? -14.119 3.188 11.460 1.00 76.00 108 LEU A N 1
ATOM 868 C CA . LEU A 1 108 ? -15.280 3.735 12.158 1.00 76.00 108 LEU A CA 1
ATOM 869 C C . LEU A 1 108 ? -16.271 4.410 11.198 1.00 76.00 108 LEU A C 1
ATOM 871 O O . LEU A 1 108 ? -17.476 4.205 11.309 1.00 76.00 108 LEU A O 1
ATOM 875 N N . LYS A 1 109 ? -15.786 5.205 10.238 1.00 77.25 109 LYS A N 1
ATOM 876 C CA . LYS A 1 109 ? -16.635 5.943 9.290 1.00 77.25 109 LYS A CA 1
ATOM 877 C C . LYS A 1 109 ? -17.346 5.023 8.300 1.00 77.25 109 LYS A C 1
ATOM 879 O O . LYS A 1 109 ? -18.490 5.292 7.942 1.00 77.25 109 LYS A O 1
ATOM 884 N N . VAL A 1 110 ? -16.665 3.977 7.837 1.00 69.81 110 VAL A N 1
ATOM 885 C CA . VAL A 1 110 ? -17.155 3.080 6.782 1.00 69.81 110 VAL A CA 1
ATOM 886 C C . VAL A 1 110 ? -17.947 1.906 7.364 1.00 69.81 110 VAL A C 1
ATOM 888 O O . VAL A 1 110 ? -18.986 1.552 6.810 1.00 69.81 110 VAL A O 1
ATOM 891 N N . TYR A 1 111 ? -17.509 1.343 8.496 1.00 67.56 111 TYR A N 1
ATOM 892 C CA . TYR A 1 111 ? -18.093 0.125 9.079 1.00 67.56 111 TYR A CA 1
ATOM 893 C C . TYR A 1 111 ? -18.707 0.317 10.468 1.00 67.56 111 TYR A C 1
ATOM 895 O O . TYR A 1 111 ? -19.302 -0.618 10.995 1.00 67.56 111 TYR A O 1
ATOM 903 N N . GLY A 1 112 ? -18.592 1.503 11.075 1.00 70.31 112 GLY A N 1
ATOM 904 C CA . GLY A 1 112 ? -19.187 1.786 12.385 1.00 70.31 112 GLY A CA 1
ATOM 905 C C . GLY A 1 112 ? -18.511 1.071 13.557 1.00 70.31 112 GLY A C 1
ATOM 906 O O . GLY A 1 112 ? -19.064 1.062 14.653 1.00 70.31 112 GLY A O 1
ATOM 907 N N . VAL A 1 113 ? -17.333 0.477 13.349 1.00 70.25 113 VAL A N 1
ATOM 908 C CA . VAL A 1 113 ? -16.614 -0.299 14.368 1.00 70.25 113 VAL A CA 1
ATOM 909 C C . VAL A 1 113 ? -15.144 0.096 14.431 1.00 70.25 113 VAL A C 1
ATOM 911 O O . VAL A 1 113 ? -14.549 0.490 13.427 1.00 70.25 113 VAL A O 1
ATOM 914 N N . LYS A 1 114 ? -14.550 -0.022 15.622 1.00 71.56 114 LYS A N 1
ATOM 915 C CA . LYS A 1 114 ? -13.095 0.050 15.764 1.00 71.56 114 LYS A CA 1
ATOM 916 C C . LYS A 1 114 ? -12.480 -1.277 15.308 1.00 71.56 114 LYS A C 1
ATOM 918 O O . LYS A 1 114 ? -13.037 -2.319 15.655 1.00 71.56 114 LYS A O 1
ATOM 923 N N . PRO A 1 115 ? -11.363 -1.256 14.564 1.00 67.56 115 PRO A N 1
ATOM 924 C CA . PRO A 1 115 ? -10.642 -2.475 14.239 1.00 67.56 115 PRO A CA 1
ATOM 925 C C . PRO A 1 115 ? -10.180 -3.166 15.522 1.00 67.56 115 PRO A C 1
ATOM 927 O O . PRO A 1 115 ? -9.613 -2.512 16.398 1.00 67.56 115 PRO A O 1
ATOM 930 N N . THR A 1 116 ? -10.412 -4.472 15.606 1.00 67.00 116 THR A N 1
ATOM 931 C CA . THR A 1 116 ? -9.874 -5.356 16.653 1.00 67.00 116 THR A CA 1
ATOM 932 C C . THR A 1 116 ? -8.769 -6.241 16.102 1.00 67.00 116 THR A C 1
ATOM 934 O O . THR A 1 116 ? -8.868 -6.628 14.908 1.00 67.00 116 THR A O 1
#

pLDDT: mean 73.45, std 18.13, range [28.86, 93.56]

Foldseek 3Di:
DDDPPPPPPPPPPDPQVDQDQPVVPPPDPDPDDCLVVWFFDDPDPVRVVVLVVVLRPDDAPDGLQAVCRNPLVSVVVSLVSSCVVVRTVDRRPVSVVCCVVCVQVCSCVRNVHGHD

Radius of gyration: 16.33 Å; chains: 1; bounding box: 41×44×37 Å

Sequence (116 aa):
MDGSRNFHAKKQGLNIQKPLKPSEYTKSYDPLIDLDGCKAKFKDRAELDKVYQELKDMQWTKTPTQKGGNCMDYVQAVLKHLLDGKHITSIPQAFTKLYDENYEKVALKVYGVKPT

Secondary structure (DSSP, 8-state):
---------------TTSPPPGGGGTT--PPPPP-TT-----SSHHHHHHHHHHHHS----S-TTSTT-SHHHHHHHHHHHHHHTTSSSS--HHHHHHHHHHHHHHHHHHHSS---